Protein AF-A0A3M1SH86-F1 (afdb_monomer)

Nearest PDB structures (foldseek):
  4xck-assembly1_A  TM=9.410E-01  e=2.981E-02  Vibrio cholerae O395
  2abq-assembly1_B  TM=8.165E-01  e=1.156E-01  Halalkalibacterium halodurans
  3ie7-assembly1_A-2  TM=8.610E-01  e=1.938E-01  Listeria innocua
  3q1y-assembly1_A-2  TM=8.569E-01  e=3.247E-01  Listeria innocua
  3umo-assembly1_A  TM=8.530E-01  e=5.101E-01  Escherichia coli K-12

Mean predicted aligned error: 3.88 Å

Sequence (60 aa):
VYDVTGAGDTVIAVFTLSHLAGASLRDAARVANHAAGVVVGRVGTATVTPEELISSFEKG

Structure (mmCIF, N/CA/C/O backbone):
data_AF-A0A3M1SH86-F1
#
_entry.id   AF-A0A3M1SH86-F1
#
loop_
_atom_site.group_PDB
_atom_site.id
_atom_site.type_symbol
_atom_site.label_atom_id
_atom_site.label_alt_id
_atom_site.label_comp_id
_atom_site.label_asym_id
_atom_site.label_entity_id
_atom_site.label_seq_id
_atom_site.pdbx_PDB_ins_code
_atom_site.Cartn_x
_atom_site.Cartn_y
_atom_site.Cartn_z
_atom_site.occupancy
_atom_site.B_iso_or_equiv
_atom_site.auth_seq_id
_atom_site.auth_comp_id
_atom_site.auth_asym_id
_atom_site.auth_atom_id
_atom_site.pdbx_PDB_model_num
ATOM 1 N N . VAL A 1 1 ? -8.031 12.309 6.341 1.00 61.25 1 VAL A N 1
ATOM 2 C CA . VAL A 1 1 ? -6.632 12.015 6.724 1.00 61.25 1 VAL A CA 1
ATOM 3 C C . VAL A 1 1 ? -6.528 12.300 8.205 1.00 61.25 1 VAL A C 1
ATOM 5 O O . VAL A 1 1 ? -6.803 13.434 8.581 1.00 61.25 1 VAL A O 1
ATOM 8 N N . TYR A 1 2 ? -6.282 11.274 9.019 1.00 68.06 2 TYR A N 1
ATOM 9 C CA . TYR A 1 2 ? -6.237 11.395 10.482 1.00 68.06 2 TYR A CA 1
ATOM 10 C C . TYR A 1 2 ? -4.791 11.368 10.990 1.00 68.06 2 TYR A C 1
ATOM 12 O O . TYR A 1 2 ? -4.367 12.322 11.633 1.00 68.06 2 TYR A O 1
ATOM 20 N N . ASP A 1 3 ? -4.025 10.336 10.631 1.00 75.56 3 ASP A N 1
ATOM 21 C CA . ASP A 1 3 ? -2.609 10.169 10.975 1.00 75.56 3 ASP A CA 1
ATOM 22 C C . ASP A 1 3 ? -1.844 9.680 9.736 1.00 75.56 3 ASP A C 1
ATOM 24 O O . ASP A 1 3 ? -2.336 8.834 8.997 1.00 75.56 3 ASP A O 1
ATOM 28 N N . VAL A 1 4 ? -0.665 10.240 9.466 1.00 80.44 4 VAL A N 1
ATOM 29 C CA . VAL A 1 4 ? 0.177 9.876 8.306 1.00 80.44 4 VAL A CA 1
ATOM 30 C C . VAL A 1 4 ? 1.376 9.008 8.692 1.00 80.44 4 VAL A C 1
ATOM 32 O O . VAL A 1 4 ? 2.173 8.622 7.831 1.00 80.44 4 VAL A O 1
ATOM 35 N N . THR A 1 5 ? 1.517 8.689 9.977 1.00 83.06 5 THR A N 1
ATOM 36 C CA . THR A 1 5 ? 2.611 7.872 10.500 1.00 83.06 5 THR A CA 1
ATOM 37 C C . THR A 1 5 ? 2.549 6.458 9.909 1.00 83.06 5 THR A C 1
ATOM 39 O O . THR A 1 5 ? 1.532 5.779 9.999 1.00 83.06 5 THR A O 1
ATOM 42 N N . GLY A 1 6 ? 3.635 6.005 9.270 1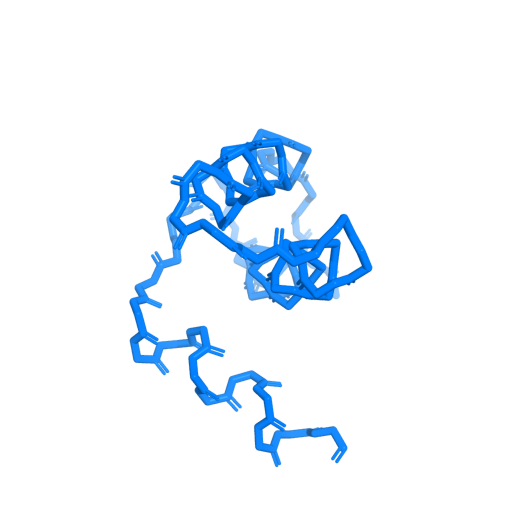.00 83.69 6 GLY A N 1
ATOM 43 C CA . GLY A 1 6 ? 3.726 4.670 8.650 1.00 83.69 6 GLY A CA 1
ATOM 44 C C . GLY A 1 6 ? 3.132 4.544 7.238 1.00 83.69 6 GLY A C 1
ATOM 45 O O . GLY A 1 6 ? 3.209 3.473 6.629 1.00 83.69 6 GLY A O 1
ATOM 46 N N . ALA A 1 7 ? 2.589 5.624 6.660 1.00 89.56 7 ALA A N 1
ATOM 47 C CA . ALA A 1 7 ? 2.081 5.601 5.286 1.00 89.56 7 ALA A CA 1
ATOM 48 C C . ALA A 1 7 ? 3.202 5.344 4.263 1.00 89.56 7 ALA A C 1
ATOM 50 O O . ALA A 1 7 ? 3.034 4.538 3.353 1.00 89.56 7 ALA A O 1
ATOM 51 N N . GLY A 1 8 ? 4.365 5.980 4.440 1.00 91.31 8 GLY A N 1
ATOM 52 C CA . GLY A 1 8 ? 5.531 5.775 3.572 1.00 91.31 8 GLY A CA 1
ATOM 53 C C . GLY A 1 8 ? 6.072 4.343 3.624 1.00 91.31 8 GLY A C 1
ATOM 54 O O . GLY A 1 8 ? 6.334 3.749 2.579 1.00 91.31 8 GLY A O 1
ATOM 55 N N . ASP A 1 9 ? 6.154 3.762 4.824 1.00 93.12 9 ASP A N 1
ATOM 56 C CA . ASP A 1 9 ? 6.574 2.368 5.008 1.00 93.12 9 ASP A CA 1
ATOM 57 C C . ASP A 1 9 ? 5.602 1.407 4.312 1.00 93.12 9 ASP A C 1
ATOM 59 O O . ASP A 1 9 ? 6.023 0.479 3.619 1.00 93.12 9 ASP A O 1
ATOM 63 N N . THR A 1 10 ? 4.297 1.687 4.414 1.00 93.62 10 THR A N 1
ATOM 64 C CA . THR A 1 10 ? 3.245 0.937 3.712 1.00 93.62 10 THR A CA 1
ATOM 65 C C . THR A 1 10 ? 3.411 1.027 2.195 1.00 93.62 10 THR A C 1
ATOM 67 O O . THR A 1 10 ? 3.349 0.001 1.516 1.00 93.62 10 THR A O 1
ATOM 70 N N . VAL A 1 11 ? 3.668 2.226 1.653 1.00 95.44 11 VAL A N 1
ATOM 71 C CA . VAL A 1 11 ? 3.904 2.415 0.212 1.00 95.44 11 VAL A CA 1
ATOM 72 C C . VAL A 1 11 ? 5.069 1.547 -0.254 1.00 95.44 11 VAL A C 1
ATOM 74 O O . VAL A 1 11 ? 4.910 0.781 -1.201 1.00 95.44 11 VAL A O 1
ATOM 77 N N . ILE A 1 12 ? 6.228 1.628 0.406 1.00 96.38 12 ILE A N 1
ATOM 78 C CA . ILE A 1 12 ? 7.425 0.895 -0.028 1.00 96.38 12 ILE A CA 1
ATOM 79 C C . ILE A 1 12 ? 7.250 -0.617 0.124 1.00 96.38 12 ILE A C 1
ATOM 81 O O . ILE A 1 12 ? 7.623 -1.360 -0.789 1.00 96.38 12 ILE A O 1
ATOM 85 N N . ALA A 1 13 ? 6.647 -1.084 1.220 1.00 95.50 13 ALA A N 1
ATOM 86 C CA . ALA A 1 13 ? 6.395 -2.506 1.437 1.00 95.50 13 ALA A CA 1
ATOM 87 C C . ALA A 1 13 ? 5.481 -3.091 0.349 1.00 95.50 13 ALA A C 1
ATOM 89 O O . ALA A 1 13 ? 5.824 -4.091 -0.286 1.00 95.50 13 ALA A O 1
ATOM 90 N N . VAL A 1 14 ? 4.345 -2.440 0.081 1.00 96.62 14 VAL A N 1
ATOM 91 C CA . VAL A 1 14 ? 3.349 -2.926 -0.885 1.00 96.62 14 VAL A CA 1
ATOM 92 C C . VAL A 1 14 ? 3.831 -2.768 -2.324 1.00 96.62 14 VAL A C 1
ATOM 94 O O . VAL A 1 14 ? 3.606 -3.664 -3.140 1.00 96.62 14 VAL A O 1
ATOM 97 N N . PHE A 1 15 ? 4.536 -1.681 -2.643 1.00 98.19 15 PHE A N 1
ATOM 98 C CA . PHE A 1 15 ? 5.144 -1.485 -3.959 1.00 98.19 15 PHE A CA 1
ATOM 99 C C . PHE A 1 15 ? 6.144 -2.600 -4.269 1.00 98.19 15 PHE A C 1
ATOM 101 O O . PHE A 1 15 ? 6.057 -3.245 -5.314 1.00 98.19 15 PHE A O 1
ATOM 108 N N . THR A 1 16 ? 7.062 -2.856 -3.333 1.00 98.00 16 THR A N 1
ATOM 109 C CA . THR A 1 16 ? 8.102 -3.877 -3.489 1.00 98.00 16 THR A CA 1
ATOM 110 C C . THR A 1 16 ? 7.478 -5.259 -3.625 1.00 98.00 16 THR A C 1
ATOM 112 O O . THR A 1 16 ? 7.814 -5.989 -4.554 1.00 98.00 16 THR A O 1
ATOM 115 N N . LEU A 1 17 ? 6.513 -5.595 -2.762 1.00 96.81 17 LEU A N 1
ATOM 116 C CA . LEU A 1 17 ? 5.788 -6.863 -2.828 1.00 96.81 17 LEU A CA 1
ATOM 117 C C . LEU A 1 17 ? 5.082 -7.047 -4.177 1.00 96.81 17 LEU A C 1
ATOM 119 O O . LEU A 1 17 ? 5.230 -8.088 -4.810 1.00 96.81 17 LEU A O 1
ATOM 123 N N . SER A 1 18 ? 4.348 -6.031 -4.633 1.00 97.38 18 SER A N 1
ATOM 124 C CA . SER A 1 18 ? 3.596 -6.089 -5.892 1.00 97.38 18 SER A CA 1
ATOM 125 C C . SER A 1 18 ? 4.526 -6.265 -7.088 1.00 97.38 18 SER A C 1
ATOM 127 O O . SER A 1 18 ? 4.248 -7.065 -7.980 1.00 97.38 18 SER A O 1
ATOM 129 N N . HIS A 1 19 ? 5.656 -5.554 -7.102 1.00 98.25 19 HIS A N 1
ATOM 130 C CA . HIS A 1 19 ? 6.632 -5.680 -8.176 1.00 98.25 19 HIS A CA 1
ATOM 131 C C . HIS A 1 19 ? 7.310 -7.057 -8.183 1.00 98.25 19 HIS A C 1
ATOM 133 O O . HIS A 1 19 ? 7.411 -7.678 -9.240 1.00 98.25 19 H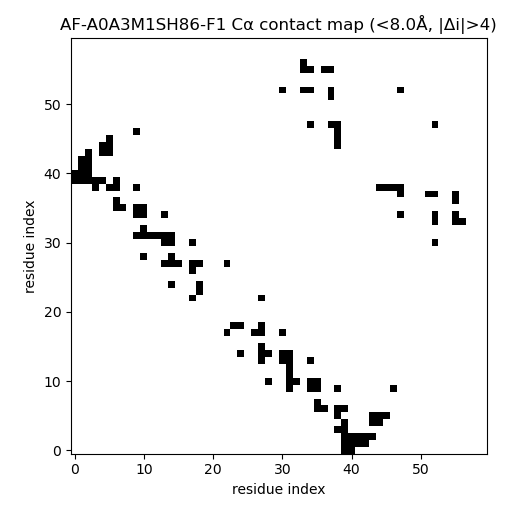IS A O 1
ATOM 139 N N . LEU A 1 20 ? 7.698 -7.578 -7.013 1.00 98.19 20 LEU A N 1
ATOM 140 C CA . LEU A 1 20 ? 8.244 -8.935 -6.880 1.00 98.19 20 LEU A CA 1
ATOM 141 C C . LEU A 1 20 ? 7.226 -10.019 -7.267 1.00 98.19 20 LEU A C 1
ATOM 143 O O . LEU A 1 20 ? 7.618 -11.069 -7.767 1.00 98.19 20 LEU A O 1
ATOM 147 N N . ALA A 1 21 ? 5.930 -9.751 -7.094 1.00 97.44 21 ALA A N 1
ATOM 148 C CA . ALA A 1 21 ? 4.842 -10.609 -7.559 1.00 97.44 21 ALA A CA 1
ATOM 149 C C . ALA A 1 21 ? 4.577 -10.512 -9.079 1.00 97.44 21 ALA A C 1
ATOM 151 O O . ALA A 1 21 ? 3.687 -11.191 -9.588 1.00 97.44 21 ALA A O 1
ATOM 152 N N . GLY A 1 22 ? 5.336 -9.691 -9.815 1.00 97.88 22 GLY A N 1
ATOM 153 C CA . GLY A 1 22 ? 5.254 -9.564 -11.272 1.00 97.88 22 GLY A CA 1
ATOM 154 C C . GLY A 1 22 ? 4.416 -8.388 -11.778 1.00 97.88 22 GLY A C 1
ATOM 155 O O . GLY A 1 22 ? 4.205 -8.273 -12.985 1.00 97.88 22 GLY A O 1
ATOM 156 N N . ALA A 1 23 ? 3.946 -7.495 -10.901 1.00 97.81 23 ALA A N 1
ATOM 157 C CA . ALA A 1 23 ? 3.240 -6.295 -11.335 1.00 97.81 23 ALA A CA 1
ATOM 158 C C . ALA A 1 23 ? 4.182 -5.311 -12.051 1.00 97.81 23 ALA A C 1
ATOM 160 O O . ALA A 1 23 ? 5.359 -5.150 -11.697 1.00 97.81 23 ALA A O 1
ATOM 161 N N . SER A 1 24 ? 3.634 -4.586 -13.031 1.00 98.38 24 SER A N 1
ATOM 162 C CA . SER A 1 24 ? 4.320 -3.436 -13.619 1.00 98.38 24 SER A CA 1
ATOM 163 C C . SER A 1 24 ? 4.593 -2.380 -12.540 1.00 98.38 24 SER A C 1
ATOM 165 O O . SER A 1 24 ? 3.843 -2.275 -11.570 1.00 98.38 24 SER A O 1
ATOM 167 N N . LEU A 1 25 ? 5.621 -1.541 -12.711 1.00 98.12 25 LEU A N 1
ATOM 168 C CA . LEU A 1 25 ? 5.897 -0.453 -11.756 1.00 98.12 25 LEU A CA 1
ATOM 169 C C . LEU A 1 25 ? 4.680 0.470 -11.569 1.00 98.12 25 LEU A C 1
ATOM 171 O O . LEU A 1 25 ? 4.432 0.970 -10.475 1.00 98.12 25 LEU A O 1
ATOM 175 N N . ARG A 1 26 ? 3.892 0.669 -12.633 1.00 97.88 26 ARG A N 1
ATOM 176 C CA . ARG A 1 26 ? 2.658 1.459 -12.593 1.00 97.88 26 ARG A CA 1
ATOM 177 C C . ARG A 1 26 ? 1.584 0.790 -11.737 1.00 97.88 26 ARG A C 1
ATOM 179 O O . ARG A 1 26 ? 0.938 1.477 -10.950 1.00 97.88 26 ARG A O 1
ATOM 186 N N . ASP A 1 27 ? 1.377 -0.513 -11.892 1.00 97.56 27 ASP A N 1
ATOM 187 C CA . ASP A 1 27 ? 0.358 -1.230 -11.122 1.00 97.56 27 ASP A CA 1
ATOM 188 C C . ASP A 1 27 ? 0.796 -1.416 -9.669 1.00 97.56 27 ASP A C 1
ATOM 190 O O . ASP A 1 27 ? 0.001 -1.179 -8.766 1.00 97.56 27 ASP A O 1
ATOM 194 N N . ALA A 1 28 ? 2.080 -1.683 -9.423 1.00 97.94 28 ALA A N 1
ATOM 195 C CA . ALA A 1 28 ? 2.654 -1.685 -8.082 1.00 97.94 28 ALA A CA 1
ATOM 196 C C . ALA A 1 28 ? 2.453 -0.335 -7.370 1.00 97.94 28 ALA A C 1
ATOM 198 O O . ALA A 1 28 ? 2.022 -0.303 -6.219 1.00 97.94 28 ALA A O 1
ATOM 199 N N . ALA A 1 29 ? 2.688 0.788 -8.063 1.00 97.50 29 ALA A N 1
ATOM 200 C CA . ALA A 1 29 ? 2.434 2.125 -7.522 1.00 97.50 29 ALA A CA 1
ATOM 201 C C . ALA A 1 29 ? 0.948 2.368 -7.223 1.00 97.50 29 ALA A C 1
ATOM 203 O O . ALA A 1 29 ? 0.615 2.974 -6.206 1.00 97.50 29 ALA A O 1
ATOM 204 N N . ARG A 1 30 ? 0.040 1.876 -8.076 1.00 97.00 30 ARG A N 1
ATOM 205 C CA . ARG A 1 30 ? -1.407 1.957 -7.825 1.00 97.00 30 ARG A CA 1
ATOM 206 C C . ARG A 1 30 ? -1.788 1.203 -6.556 1.00 97.00 30 ARG A C 1
ATOM 208 O O . ARG A 1 30 ? -2.403 1.795 -5.676 1.00 97.00 30 ARG A O 1
ATOM 215 N N . VAL A 1 31 ? -1.381 -0.059 -6.432 1.00 96.44 31 VAL A N 1
ATOM 216 C CA . VAL A 1 31 ? -1.673 -0.889 -5.251 1.00 96.44 31 VAL A CA 1
ATOM 217 C C . VAL A 1 31 ? -1.090 -0.264 -3.981 1.00 96.44 31 VAL A C 1
ATOM 219 O O . VAL A 1 31 ? -1.782 -0.169 -2.970 1.00 96.44 31 VAL A O 1
ATOM 222 N N . ALA A 1 32 ? 0.139 0.249 -4.043 1.00 96.62 32 ALA A N 1
ATOM 223 C CA . ALA A 1 32 ? 0.780 0.929 -2.921 1.00 96.62 32 ALA A CA 1
ATOM 224 C C . ALA A 1 32 ? 0.036 2.202 -2.480 1.00 96.62 32 ALA A C 1
ATOM 226 O O . ALA A 1 32 ? -0.140 2.429 -1.283 1.00 96.62 32 ALA A O 1
ATOM 227 N N . ASN A 1 33 ? -0.452 3.008 -3.427 1.00 95.31 33 ASN A N 1
ATOM 228 C CA . ASN A 1 33 ? -1.236 4.206 -3.121 1.00 95.31 33 ASN A CA 1
ATOM 229 C C . ASN A 1 33 ? -2.575 3.864 -2.459 1.00 95.31 33 ASN A C 1
ATOM 231 O O . ASN A 1 33 ? -2.970 4.520 -1.497 1.00 95.31 33 ASN A O 1
ATOM 235 N N . HIS A 1 34 ? -3.250 2.822 -2.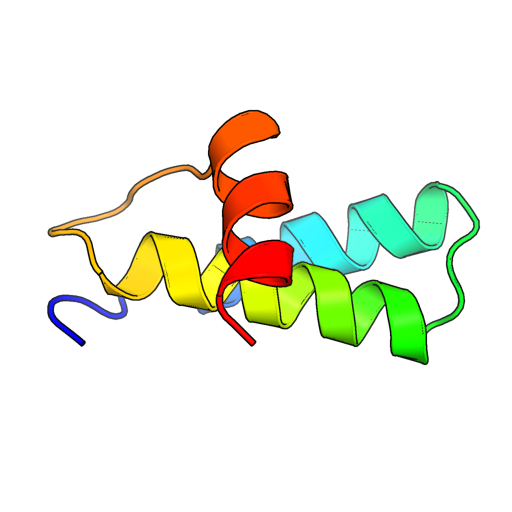944 1.00 95.44 34 HIS A N 1
ATOM 236 C CA . HIS A 1 34 ? -4.474 2.305 -2.337 1.00 95.44 34 HIS A CA 1
ATOM 237 C C . HIS A 1 34 ? -4.232 1.834 -0.895 1.00 95.44 34 HIS A C 1
ATOM 239 O O . HIS A 1 34 ? -4.932 2.261 0.023 1.00 95.44 34 HIS A O 1
ATOM 245 N N . ALA A 1 35 ? -3.178 1.045 -0.673 1.00 94.62 35 ALA A N 1
ATOM 246 C CA . ALA A 1 35 ? -2.777 0.585 0.654 1.00 94.62 35 ALA A CA 1
ATOM 247 C C . ALA A 1 35 ? -2.494 1.747 1.618 1.00 94.62 35 ALA A C 1
ATOM 249 O O . ALA A 1 35 ? -3.022 1.778 2.728 1.00 94.62 35 ALA A O 1
ATOM 250 N N . ALA A 1 36 ? -1.720 2.743 1.183 1.00 93.12 36 ALA A N 1
ATOM 251 C CA . ALA A 1 36 ? -1.435 3.927 1.986 1.00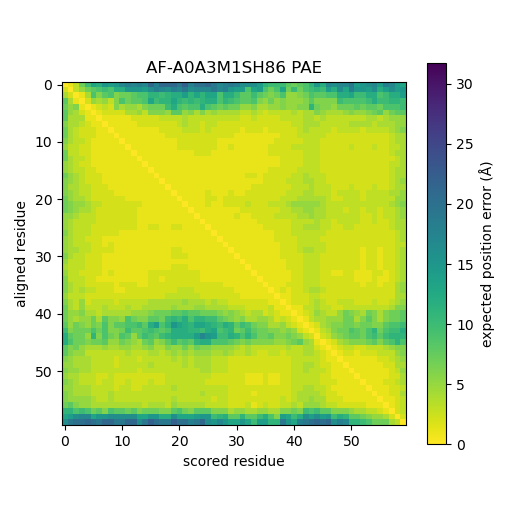 93.12 36 ALA A CA 1
ATOM 252 C C . ALA A 1 36 ? -2.703 4.730 2.302 1.00 93.12 36 ALA A C 1
ATOM 254 O O . ALA A 1 36 ? -2.876 5.178 3.433 1.00 93.12 36 ALA A O 1
ATOM 255 N N . GLY A 1 37 ? -3.616 4.853 1.333 1.00 91.62 37 GLY A N 1
ATOM 256 C CA . GLY A 1 37 ? -4.918 5.498 1.504 1.00 91.62 37 GLY A CA 1
ATOM 257 C C . GLY A 1 37 ? -5.763 4.873 2.618 1.00 91.62 37 GLY A C 1
ATOM 258 O O . GLY A 1 37 ? -6.420 5.598 3.366 1.00 91.62 37 GLY A O 1
ATOM 259 N N . VAL A 1 38 ? -5.705 3.547 2.778 1.00 91.69 38 VAL A N 1
ATOM 260 C CA . VAL A 1 38 ? -6.372 2.839 3.884 1.00 91.69 38 VAL A CA 1
ATOM 261 C C . VAL A 1 38 ? -5.724 3.180 5.230 1.00 91.69 38 VAL A C 1
ATOM 263 O O . VAL A 1 38 ? -6.428 3.465 6.201 1.00 91.69 38 VAL A O 1
ATOM 266 N N . VAL A 1 39 ? -4.390 3.177 5.297 1.00 90.00 39 VAL A N 1
ATOM 267 C CA . VAL A 1 39 ? -3.647 3.352 6.556 1.00 90.00 39 VAL A CA 1
ATOM 268 C C . VAL A 1 39 ? -3.732 4.789 7.081 1.00 90.00 39 VAL A C 1
ATOM 270 O O . VAL A 1 39 ? -3.911 4.977 8.281 1.00 90.00 39 VAL A O 1
ATOM 273 N N . VAL A 1 40 ? -3.735 5.807 6.209 1.00 88.25 40 VAL A N 1
ATOM 274 C CA . VAL A 1 40 ? -3.841 7.225 6.631 1.00 88.25 40 VAL A CA 1
ATOM 275 C C . VAL A 1 40 ? -5.206 7.617 7.221 1.00 88.25 40 VAL A C 1
ATOM 277 O O . VAL A 1 40 ? -5.413 8.740 7.704 1.00 88.25 40 VAL A 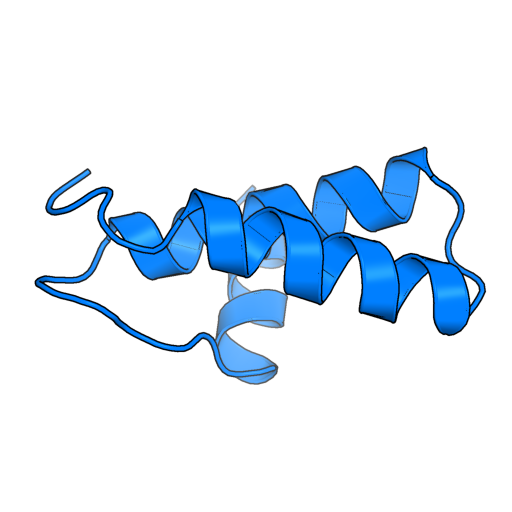O 1
ATOM 280 N N . GLY A 1 41 ? -6.187 6.716 7.135 1.00 83.12 41 GLY A N 1
ATOM 281 C CA . GLY A 1 41 ? -7.493 6.848 7.776 1.00 83.12 41 GLY A CA 1
ATOM 282 C C . 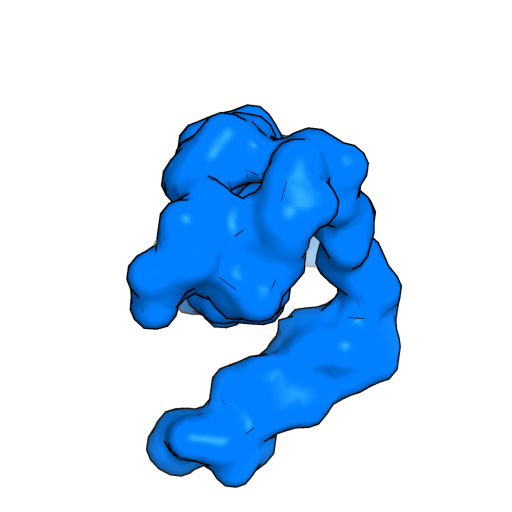GLY A 1 41 ? -7.512 6.411 9.243 1.00 83.12 41 GLY A C 1
ATOM 283 O O . GLY A 1 41 ? -8.543 6.578 9.892 1.00 83.12 41 GLY A O 1
ATOM 284 N N . ARG A 1 42 ? -6.414 5.851 9.764 1.00 81.56 42 ARG A N 1
ATOM 285 C CA . ARG A 1 42 ? -6.315 5.272 11.112 1.00 81.56 42 ARG A CA 1
ATOM 286 C C . ARG A 1 42 ? -5.488 6.166 12.029 1.00 81.56 42 ARG A C 1
ATOM 288 O O . ARG A 1 42 ? -4.804 7.064 11.559 1.00 81.56 42 ARG A O 1
ATOM 295 N N . VAL A 1 43 ? -5.599 5.943 13.336 1.00 77.94 43 VAL A N 1
ATOM 296 C CA . VAL A 1 43 ? -4.766 6.607 14.350 1.00 77.94 43 VAL A CA 1
ATOM 297 C C . VAL A 1 43 ? -3.609 5.674 14.701 1.00 77.94 43 VAL A C 1
ATOM 299 O O . VAL A 1 43 ? -3.852 4.514 15.037 1.00 77.94 43 VAL A O 1
ATOM 302 N N . GLY A 1 44 ? -2.374 6.173 14.658 1.00 72.81 44 GLY A N 1
ATOM 303 C CA . GLY A 1 44 ? -1.158 5.404 14.913 1.00 72.81 44 GLY A CA 1
ATOM 304 C C . GLY A 1 44 ? -0.696 4.543 13.732 1.00 72.81 44 GLY A C 1
ATOM 305 O O . GLY A 1 44 ? -1.275 4.554 12.646 1.00 72.81 44 GLY A O 1
ATOM 306 N N . THR A 1 45 ? 0.365 3.763 13.955 1.00 72.44 45 THR A N 1
ATOM 307 C CA . THR A 1 45 ? 0.869 2.777 12.991 1.00 72.44 45 THR A CA 1
ATOM 308 C C . THR A 1 45 ? -0.117 1.625 12.850 1.00 72.44 45 THR A C 1
ATOM 310 O O . THR A 1 45 ? -0.263 0.791 13.744 1.00 72.44 45 THR A O 1
ATOM 313 N N . ALA A 1 46 ? -0.785 1.565 11.703 1.00 78.56 46 ALA A N 1
ATOM 314 C CA . ALA A 1 46 ? -1.752 0.527 11.395 1.00 78.56 46 ALA A CA 1
ATOM 315 C C . ALA A 1 46 ? -1.343 -0.264 10.151 1.00 78.56 46 ALA A C 1
ATOM 317 O O . ALA A 1 46 ? -0.727 0.261 9.227 1.00 78.56 46 ALA A O 1
ATOM 318 N N . THR A 1 47 ? -1.701 -1.543 10.126 1.00 86.56 47 THR A N 1
ATOM 319 C CA . THR A 1 47 ? -1.527 -2.406 8.956 1.00 86.56 47 THR A CA 1
ATOM 320 C C . THR A 1 47 ? -2.770 -2.365 8.069 1.00 86.56 47 THR A C 1
ATOM 322 O O . THR A 1 47 ? -3.844 -1.944 8.504 1.00 86.56 47 THR A O 1
ATOM 325 N N . VAL A 1 48 ? -2.617 -2.805 6.820 1.00 90.50 48 VAL A N 1
ATOM 326 C CA . VAL A 1 48 ? -3.703 -2.989 5.848 1.00 90.50 48 VAL A CA 1
ATOM 327 C C . VAL A 1 48 ? -3.905 -4.482 5.597 1.00 90.50 48 VAL A C 1
ATOM 329 O O . VAL A 1 48 ? -2.922 -5.210 5.435 1.00 90.50 48 VAL A O 1
ATOM 332 N N . THR A 1 49 ? -5.153 -4.952 5.579 1.00 93.00 49 THR A N 1
ATOM 333 C CA . THR A 1 49 ? -5.465 -6.342 5.199 1.00 93.00 49 THR A CA 1
ATOM 334 C C . THR A 1 49 ? -5.745 -6.462 3.695 1.00 93.0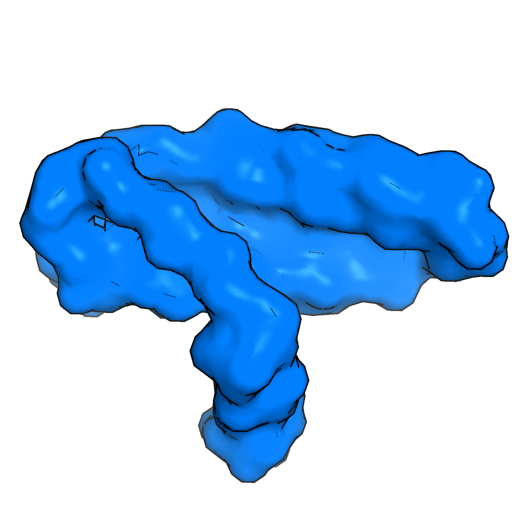0 49 THR A C 1
ATOM 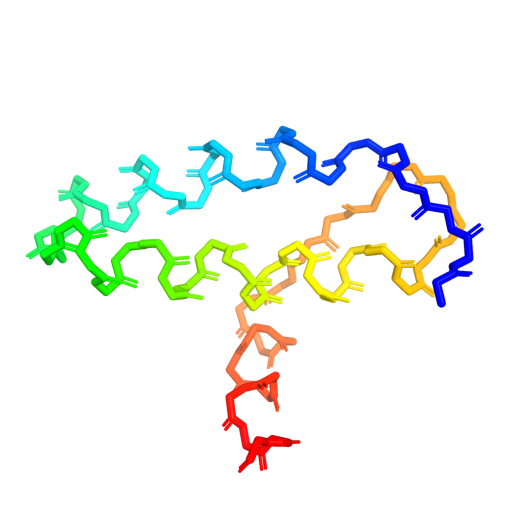336 O O . THR A 1 49 ? -6.090 -5.465 3.052 1.00 93.00 49 THR A O 1
ATOM 339 N N . PRO A 1 50 ? -5.622 -7.663 3.099 1.00 91.50 50 PRO A N 1
ATOM 340 C CA . PRO A 1 50 ? -5.982 -7.878 1.698 1.00 91.50 50 PRO A CA 1
ATOM 341 C C . PRO A 1 50 ? -7.419 -7.452 1.366 1.00 91.50 50 PRO A C 1
ATOM 343 O O . PRO A 1 50 ? -7.650 -6.842 0.327 1.00 91.50 50 PRO A O 1
ATOM 346 N N . GLU A 1 51 ? -8.379 -7.713 2.254 1.00 94.00 51 GLU A N 1
ATOM 347 C CA . GLU A 1 51 ? -9.794 -7.370 2.062 1.00 94.00 51 GLU A CA 1
ATOM 348 C C . GLU A 1 51 ? -10.002 -5.853 2.036 1.00 94.00 51 GLU A C 1
ATOM 350 O O . GLU A 1 51 ? -10.725 -5.324 1.191 1.00 94.00 51 GLU A O 1
ATOM 355 N N . GLU A 1 52 ? -9.330 -5.137 2.938 1.00 93.12 52 GLU A N 1
ATOM 356 C CA . GLU A 1 52 ? -9.369 -3.676 2.997 1.00 93.12 52 GLU A CA 1
ATOM 357 C C . GLU A 1 52 ? -8.737 -3.051 1.754 1.00 93.12 52 GLU A C 1
ATOM 359 O O . GLU A 1 52 ? -9.260 -2.079 1.203 1.00 93.12 52 GLU A O 1
ATOM 364 N N . LEU A 1 53 ? -7.631 -3.638 1.290 1.00 93.19 53 LEU A N 1
ATOM 365 C CA . LEU A 1 53 ? -6.958 -3.221 0.072 1.00 93.19 5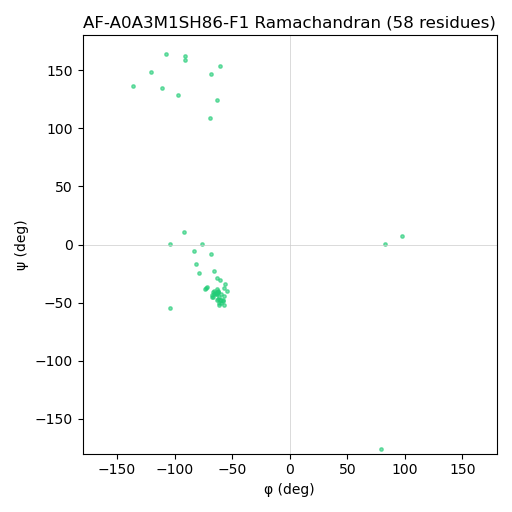3 LEU A CA 1
ATOM 366 C C . LEU A 1 53 ? -7.859 -3.424 -1.148 1.00 93.19 53 LEU A C 1
ATOM 368 O O . LEU A 1 53 ? -8.026 -2.484 -1.920 1.00 93.19 53 LEU A O 1
ATOM 372 N N . ILE A 1 54 ? -8.491 -4.591 -1.299 1.00 93.38 54 ILE A N 1
ATOM 373 C CA . ILE A 1 54 ? -9.432 -4.871 -2.395 1.00 93.38 54 ILE A CA 1
ATOM 374 C C . ILE A 1 54 ? -10.615 -3.894 -2.356 1.00 93.38 54 ILE A C 1
ATOM 376 O O . ILE A 1 54 ? -10.904 -3.256 -3.365 1.00 93.38 54 ILE A O 1
ATOM 380 N N . SER A 1 55 ? -11.235 -3.683 -1.189 1.00 93.94 55 SER A N 1
ATOM 381 C CA . SER A 1 55 ? -12.350 -2.733 -1.049 1.00 93.94 55 SER A CA 1
ATOM 382 C C . SER A 1 55 ? -11.952 -1.299 -1.415 1.00 93.94 55 SER A C 1
ATOM 384 O O . SER A 1 55 ? -12.771 -0.525 -1.911 1.00 93.94 55 SER A O 1
ATOM 386 N N . SER A 1 56 ? -10.689 -0.920 -1.207 1.00 93.12 56 SER A N 1
ATOM 387 C CA . SER A 1 56 ? -10.209 0.410 -1.583 1.00 93.12 56 SER A CA 1
ATOM 388 C C . SER A 1 56 ? -10.214 0.655 -3.100 1.00 93.12 56 SER A C 1
ATOM 390 O O . SER A 1 56 ? -10.282 1.812 -3.506 1.00 93.12 56 SER A O 1
ATOM 392 N N . PHE A 1 57 ? -10.175 -0.395 -3.931 1.00 91.06 57 PHE A N 1
ATOM 393 C CA . PHE A 1 57 ? -10.288 -0.289 -5.392 1.00 91.06 57 PHE A CA 1
ATOM 394 C C . PHE A 1 57 ? -11.731 -0.106 -5.873 1.00 91.06 57 PHE A C 1
ATOM 396 O O . PHE A 1 57 ? -11.945 0.448 -6.944 1.00 91.06 57 PHE A O 1
ATOM 403 N N . GLU A 1 58 ? -12.718 -0.541 -5.091 1.00 87.88 58 GLU A N 1
ATOM 404 C CA . GLU A 1 58 ? -14.146 -0.436 -5.432 1.00 87.88 58 GLU A CA 1
ATOM 405 C C . GLU A 1 58 ? -14.723 0.954 -5.132 1.00 87.88 58 GLU A C 1
ATOM 407 O O . GLU A 1 58 ? -15.797 1.309 -5.610 1.00 87.88 58 GLU A O 1
ATOM 412 N N . LYS A 1 59 ? -14.017 1.741 -4.314 1.00 65.38 59 LYS A N 1
ATOM 413 C CA . LYS A 1 59 ? -14.433 3.080 -3.870 1.00 65.38 59 LYS A CA 1
ATOM 414 C C . LYS A 1 59 ? -13.924 4.213 -4.777 1.00 65.38 59 LYS A C 1
ATOM 416 O O . LYS A 1 59 ? -14.004 5.371 -4.368 1.00 65.38 59 LYS A O 1
ATOM 421 N N . GLY A 1 60 ? -13.376 3.885 -5.951 1.00 55.12 60 GLY A N 1
ATOM 422 C CA . GLY A 1 60 ? -12.760 4.816 -6.907 1.00 55.12 60 GLY A CA 1
ATOM 423 C C . GLY A 1 60 ? -13.613 5.101 -8.132 1.00 55.12 60 GLY A C 1
ATOM 424 O O . GLY A 1 60 ? -14.194 4.139 -8.677 1.00 55.12 60 GLY A O 1
#

pLDDT: mean 89.82, std 9.95, range [55.12, 98.38]

Solvent-accessible surface area (backbone atoms only — not comparable to full-atom values): 3290 Å² total; per-residue (Å²): 126,74,28,67,58,58,27,67,60,42,27,52,54,40,24,52,51,32,36,76,74,68,40,52,72,68,55,10,50,49,53,9,52,44,40,20,60,60,29,20,64,34,83,57,81,58,83,76,52,73,67,59,43,55,54,52,63,74,76,108

Secondary structure (DSSP, 8-state):
----TTHHHHHHHHHHHHHHTT--HHHHHHHHHHHHHHHTTSSSS----HHHHHHHHHT-

Foldseek 3Di:
DADQPCLVVQLVVQLVVCVVVPDDNVVSNVLSVLQSVQQRVDDPGDGDDPVSSVVSVVVD

Radius of gyration: 10.89 Å; Cα contacts (8 Å, |Δi|>4): 72; chains: 1; bounding box: 23×23×28 Å